Protein AF-A0AAV8WZK7-F1 (afdb_monomer_lite)

Sequence (97 aa):
MSDKEQEKAPEIVTDQERDLAQNALAEFKKNNYVACLQNISKLDSRTNDLKVIHNKAVVEYYKSDFKKTEQFQKNLTAVCNQVIYINLKSTLKFNFI

Radius of gyration: 15.64 Å; chains: 1; bounding box: 48×28×40 Å

Structure (mmCIF, N/CA/C/O backbone):
data_AF-A0AAV8WZK7-F1
#
_entry.id   AF-A0AAV8WZK7-F1
#
loop_
_atom_site.group_PDB
_atom_site.id
_atom_site.type_symbol
_atom_site.label_atom_id
_atom_site.label_alt_id
_atom_site.label_comp_id
_atom_site.label_asym_id
_atom_site.label_entity_id
_atom_site.label_seq_id
_atom_site.pdbx_PDB_ins_code
_atom_site.Cartn_x
_atom_site.Cartn_y
_atom_site.Cartn_z
_atom_site.occupancy
_atom_site.B_iso_or_equiv
_atom_site.auth_seq_id
_atom_site.auth_comp_id
_atom_site.auth_asym_id
_atom_site.auth_atom_id
_atom_site.pdbx_PDB_model_num
ATOM 1 N N . MET A 1 1 ? 35.398 8.684 -25.250 1.00 35.09 1 MET A N 1
ATOM 2 C CA . MET A 1 1 ? 34.741 7.612 -26.022 1.00 35.09 1 MET A CA 1
ATOM 3 C C . MET A 1 1 ? 33.561 7.123 -25.201 1.00 35.09 1 MET A C 1
ATOM 5 O O . MET A 1 1 ? 33.775 6.480 -24.190 1.00 35.09 1 MET A O 1
ATOM 9 N N . SER A 1 2 ? 32.371 7.546 -25.628 1.00 41.12 2 SER A N 1
ATOM 10 C CA . SER A 1 2 ? 31.027 7.001 -25.384 1.00 41.12 2 SER A CA 1
ATOM 11 C C . SER A 1 2 ? 30.659 6.511 -23.979 1.00 41.12 2 SER A C 1
ATOM 13 O O . SER A 1 2 ? 30.674 5.309 -23.712 1.00 41.12 2 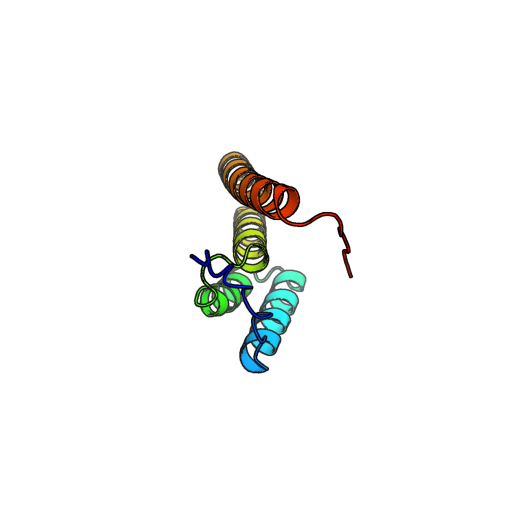SER A O 1
ATOM 15 N N . ASP A 1 3 ? 30.172 7.435 -23.150 1.00 42.84 3 ASP A N 1
ATOM 16 C CA . ASP A 1 3 ? 29.219 7.111 -22.089 1.00 42.84 3 ASP A CA 1
ATOM 17 C C . ASP A 1 3 ? 27.921 6.632 -22.755 1.00 42.84 3 ASP A C 1
ATOM 19 O O . ASP A 1 3 ? 27.179 7.406 -23.358 1.00 42.84 3 ASP A O 1
ATOM 23 N N . LYS A 1 4 ? 27.683 5.317 -22.736 1.00 44.84 4 LYS A N 1
ATOM 24 C CA . LYS A 1 4 ? 26.388 4.751 -23.120 1.00 44.84 4 LYS A CA 1
ATOM 25 C C . LYS A 1 4 ? 25.399 5.086 -22.012 1.00 44.84 4 LYS A C 1
ATOM 27 O O . LYS A 1 4 ? 25.334 4.384 -21.005 1.00 44.84 4 LYS A O 1
ATOM 32 N N . GLU A 1 5 ? 24.635 6.153 -22.207 1.00 45.84 5 GLU A N 1
ATOM 33 C CA . GLU A 1 5 ? 23.402 6.393 -21.467 1.00 45.84 5 GLU A CA 1
ATOM 34 C C . GLU A 1 5 ? 22.474 5.202 -21.716 1.00 45.84 5 GLU A C 1
ATOM 36 O O . GLU A 1 5 ? 21.914 5.016 -22.796 1.00 45.84 5 GLU A O 1
ATOM 41 N N . GLN A 1 6 ? 22.401 4.316 -20.727 1.00 41.53 6 GLN A N 1
ATOM 42 C CA . GLN A 1 6 ? 21.529 3.158 -20.748 1.00 41.53 6 GLN A CA 1
ATOM 43 C C . GLN A 1 6 ? 20.104 3.655 -20.504 1.00 41.53 6 GLN A C 1
ATOM 45 O O . GLN A 1 6 ? 19.631 3.720 -19.371 1.00 41.53 6 GLN A O 1
ATOM 50 N N . GLU A 1 7 ? 19.451 4.071 -21.587 1.00 43.69 7 GLU A N 1
ATOM 51 C CA . GLU A 1 7 ? 18.028 4.378 -21.639 1.00 43.69 7 GLU A CA 1
ATOM 52 C C . GLU A 1 7 ? 17.270 3.138 -21.136 1.00 43.69 7 GLU A C 1
ATOM 54 O O . GLU A 1 7 ? 17.234 2.090 -21.786 1.00 43.69 7 GLU A O 1
ATOM 59 N N . LYS A 1 8 ? 16.771 3.202 -19.893 1.00 44.16 8 LYS A N 1
ATOM 60 C CA . LYS A 1 8 ? 16.045 2.097 -19.261 1.00 44.16 8 LYS A CA 1
ATOM 61 C C . LYS A 1 8 ? 14.744 1.940 -20.049 1.00 44.16 8 LYS A C 1
ATOM 63 O O . LYS A 1 8 ? 13.837 2.755 -19.894 1.00 44.16 8 LYS A O 1
ATOM 68 N N . ALA A 1 9 ? 14.695 0.941 -20.931 1.00 46.72 9 ALA A N 1
ATOM 69 C CA . ALA A 1 9 ? 13.514 0.611 -21.722 1.00 46.72 9 ALA A CA 1
ATOM 70 C C . ALA A 1 9 ? 12.261 0.598 -20.825 1.00 46.72 9 ALA A C 1
ATOM 72 O O . ALA A 1 9 ? 12.368 0.178 -19.665 1.00 46.72 9 ALA A O 1
ATOM 73 N N . PRO A 1 10 ? 11.095 1.057 -21.321 1.00 53.47 10 PRO A N 1
ATOM 74 C CA . PRO A 1 10 ? 9.866 1.041 -20.543 1.00 53.47 10 PRO A CA 1
ATOM 75 C C . PRO A 1 10 ? 9.647 -0.373 -20.009 1.00 53.47 10 PRO A C 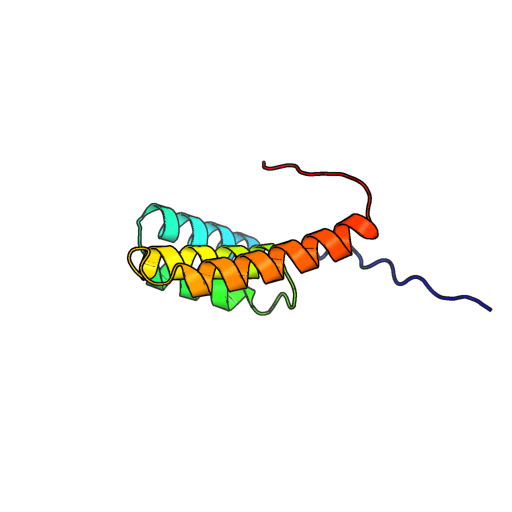1
ATOM 77 O O . PRO A 1 10 ? 9.597 -1.339 -20.768 1.00 53.47 10 PRO A O 1
ATOM 80 N N . GLU A 1 11 ? 9.607 -0.484 -18.686 1.00 64.38 11 GLU A N 1
ATOM 81 C CA . GLU A 1 11 ? 9.492 -1.752 -17.980 1.00 64.38 11 GLU A CA 1
ATOM 82 C C . GLU A 1 11 ? 8.149 -2.380 -18.377 1.00 64.38 11 GLU A C 1
ATOM 84 O O . GLU A 1 11 ? 7.084 -1.881 -18.009 1.00 64.38 11 GLU A O 1
ATOM 89 N N . ILE A 1 12 ? 8.196 -3.409 -19.227 1.00 74.56 12 ILE A N 1
ATOM 90 C CA . ILE A 1 12 ? 7.002 -4.029 -19.803 1.00 74.56 12 ILE A CA 1
ATOM 91 C C . ILE A 1 12 ? 6.203 -4.646 -18.655 1.00 74.56 12 ILE A C 1
ATOM 93 O O . ILE A 1 12 ? 6.649 -5.604 -18.031 1.00 74.56 12 ILE A O 1
ATOM 97 N N . VAL A 1 13 ? 5.028 -4.081 -18.370 1.00 77.44 13 VAL A N 1
ATOM 98 C CA . VAL A 1 13 ? 4.107 -4.622 -17.366 1.00 77.44 13 VAL A CA 1
ATOM 99 C C . VAL A 1 13 ? 3.435 -5.859 -17.949 1.00 77.44 13 VAL A C 1
ATOM 101 O O . VAL A 1 13 ? 2.685 -5.763 -18.925 1.00 77.44 13 VAL A O 1
ATOM 104 N N . THR A 1 14 ? 3.694 -7.013 -17.346 1.00 85.69 14 THR A N 1
ATOM 105 C CA . THR A 1 14 ? 3.087 -8.283 -17.758 1.00 85.69 14 THR A CA 1
ATOM 106 C C . THR A 1 14 ? 1.605 -8.338 -17.381 1.00 85.69 14 THR A C 1
ATOM 108 O O . THR A 1 14 ? 1.146 -7.639 -16.473 1.00 85.69 14 THR A O 1
ATOM 111 N N . ASP A 1 15 ? 0.837 -9.197 -18.052 1.00 86.94 15 ASP A N 1
ATOM 112 C CA . ASP A 1 15 ? -0.577 -9.403 -17.712 1.00 86.94 15 ASP A CA 1
ATOM 113 C C . ASP A 1 15 ? -0.740 -9.913 -16.271 1.00 86.94 15 ASP A C 1
ATOM 115 O O . ASP A 1 15 ? -1.602 -9.435 -15.539 1.00 86.94 15 ASP A O 1
ATOM 119 N N . GLN A 1 16 ? 0.172 -10.774 -15.811 1.00 88.00 16 GLN A N 1
ATOM 120 C CA . GLN A 1 16 ? 0.192 -11.261 -14.431 1.00 88.00 16 GLN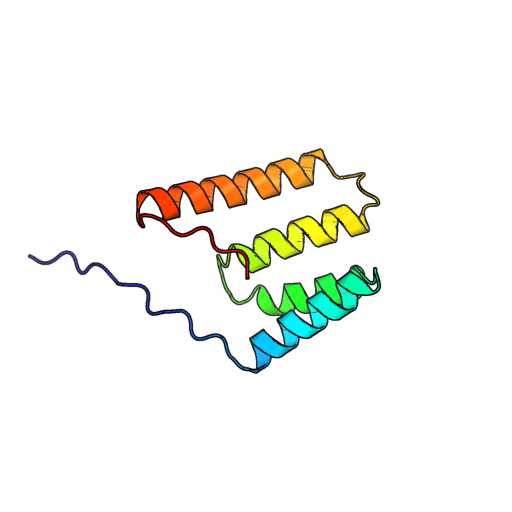 A CA 1
ATOM 121 C C . GLN A 1 16 ? 0.389 -10.128 -13.411 1.00 88.00 16 GLN A C 1
ATOM 123 O O . GLN A 1 16 ? -0.295 -10.083 -12.388 1.00 88.00 16 GLN A O 1
ATOM 128 N N . GLU A 1 17 ? 1.317 -9.204 -13.664 1.00 85.75 17 GLU A N 1
ATOM 129 C CA . GLU A 1 17 ? 1.532 -8.042 -12.792 1.00 85.75 17 GLU A CA 1
ATOM 130 C C . GLU A 1 17 ? 0.315 -7.113 -12.787 1.00 85.75 17 GLU A C 1
ATOM 132 O O . GLU A 1 17 ? -0.056 -6.575 -11.740 1.00 85.75 17 GLU A O 1
ATOM 137 N N . ARG A 1 18 ? -0.341 -6.954 -13.942 1.00 86.69 18 ARG A N 1
ATOM 138 C CA . ARG A 1 18 ? -1.575 -6.173 -14.059 1.00 86.69 18 ARG A CA 1
ATOM 139 C C . ARG A 1 18 ? -2.696 -6.784 -13.223 1.00 86.69 18 ARG A C 1
ATOM 141 O O . ARG A 1 18 ? -3.339 -6.057 -12.466 1.00 86.69 18 ARG A O 1
ATOM 148 N N . ASP A 1 19 ? -2.881 -8.096 -13.300 1.00 90.56 19 ASP A N 1
ATOM 149 C CA . ASP A 1 19 ? -3.892 -8.815 -12.525 1.00 90.56 19 ASP A CA 1
ATOM 150 C C . ASP A 1 19 ? -3.614 -8.718 -11.021 1.00 90.56 19 ASP A C 1
ATOM 152 O O . ASP A 1 19 ? -4.518 -8.456 -10.227 1.00 90.56 19 ASP A O 1
ATOM 156 N N . LEU A 1 20 ? -2.352 -8.856 -10.604 1.00 89.75 20 LEU A N 1
ATOM 157 C CA . LEU A 1 20 ? -1.946 -8.665 -9.208 1.00 89.75 20 LEU A CA 1
ATOM 158 C C . LEU A 1 20 ? -2.254 -7.248 -8.710 1.00 89.75 20 LEU A C 1
ATOM 160 O O . LEU A 1 20 ? -2.787 -7.092 -7.608 1.00 89.75 20 LEU A O 1
ATOM 164 N N . ALA A 1 21 ? -1.972 -6.222 -9.516 1.00 87.81 21 ALA A N 1
ATOM 165 C CA . ALA A 1 21 ? -2.274 -4.835 -9.174 1.00 87.81 21 ALA A CA 1
ATOM 166 C C . ALA A 1 21 ? -3.789 -4.581 -9.069 1.00 87.81 21 ALA A C 1
ATOM 168 O O . ALA A 1 21 ? -4.244 -3.928 -8.126 1.00 87.81 21 ALA A O 1
ATOM 169 N N . GLN A 1 22 ? -4.584 -5.134 -9.990 1.00 91.88 22 GLN A N 1
ATOM 170 C CA . GLN A 1 22 ? -6.046 -5.037 -9.950 1.00 91.88 22 GLN A CA 1
ATOM 171 C C . GLN A 1 22 ? -6.632 -5.750 -8.725 1.00 91.88 22 GLN A C 1
ATOM 173 O O . GLN A 1 22 ? -7.482 -5.188 -8.032 1.00 91.88 22 GLN A O 1
ATOM 178 N N . ASN A 1 23 ? -6.130 -6.944 -8.404 1.00 92.50 23 ASN A N 1
ATOM 179 C CA . ASN A 1 23 ? -6.533 -7.694 -7.218 1.00 92.50 23 ASN A CA 1
ATOM 180 C C . ASN A 1 23 ? -6.156 -6.959 -5.926 1.00 92.50 23 ASN A C 1
ATOM 182 O O . ASN A 1 23 ? -6.978 -6.853 -5.017 1.00 92.50 23 ASN A O 1
ATOM 186 N N . ALA A 1 24 ? -4.951 -6.387 -5.843 1.00 91.25 24 ALA A N 1
ATOM 187 C CA . ALA A 1 24 ? -4.549 -5.561 -4.705 1.00 91.25 24 ALA A CA 1
ATOM 188 C C . ALA A 1 24 ? -5.505 -4.373 -4.505 1.00 91.25 24 ALA A C 1
ATOM 190 O O . ALA A 1 24 ? -5.952 -4.126 -3.384 1.00 91.25 24 ALA A O 1
ATOM 191 N N . LEU A 1 25 ? -5.871 -3.676 -5.585 1.00 90.31 25 LEU A N 1
ATOM 192 C CA . LEU A 1 25 ? -6.814 -2.560 -5.532 1.00 90.31 25 LEU A CA 1
ATOM 193 C C . LEU A 1 25 ? -8.215 -3.001 -5.085 1.00 90.31 25 LEU A C 1
ATOM 195 O O . LEU A 1 25 ? -8.846 -2.317 -4.278 1.00 90.31 25 LEU A O 1
ATOM 199 N N . ALA A 1 26 ? -8.709 -4.128 -5.599 1.00 93.88 26 ALA A N 1
ATOM 200 C CA . ALA A 1 26 ? -10.008 -4.669 -5.215 1.00 93.88 26 ALA A CA 1
ATOM 201 C C . ALA A 1 26 ? -10.058 -4.994 -3.715 1.00 93.88 26 ALA A C 1
ATOM 203 O O . ALA A 1 26 ? -11.017 -4.623 -3.040 1.00 93.88 26 ALA A O 1
ATOM 204 N N . GLU A 1 27 ? -9.010 -5.618 -3.176 1.00 94.75 27 GLU A N 1
ATOM 205 C CA . GLU A 1 27 ? -8.919 -5.931 -1.747 1.00 94.75 27 GLU A CA 1
ATOM 206 C C . GLU A 1 27 ? -8.757 -4.673 -0.883 1.00 94.75 27 GLU A C 1
ATOM 208 O O . GLU A 1 27 ? -9.387 -4.575 0.170 1.00 94.75 27 GLU A O 1
ATOM 213 N N . PHE A 1 28 ? -8.017 -3.662 -1.352 1.00 91.50 28 PHE A N 1
ATOM 214 C CA . PHE A 1 28 ? -7.936 -2.365 -0.672 1.00 91.50 28 PHE A CA 1
ATOM 215 C C . PHE A 1 28 ? -9.312 -1.701 -0.537 1.00 91.50 28 PHE A C 1
ATOM 217 O O . PHE A 1 28 ? -9.685 -1.274 0.552 1.00 91.50 28 PHE A O 1
ATOM 224 N N . LYS A 1 29 ? -10.108 -1.677 -1.616 1.00 91.69 29 LYS A N 1
ATOM 225 C CA . LYS A 1 29 ? -11.469 -1.105 -1.616 1.00 91.69 29 LYS A CA 1
ATOM 226 C C . LYS A 1 29 ? -12.437 -1.836 -0.681 1.00 91.69 29 LYS A C 1
ATOM 228 O O . LYS A 1 29 ? -13.411 -1.242 -0.232 1.00 91.69 29 LYS A O 1
ATOM 233 N N . LYS A 1 30 ? -12.174 -3.111 -0.384 1.00 96.56 30 LYS A N 1
ATOM 234 C CA . LYS A 1 30 ? -12.926 -3.916 0.592 1.00 96.56 30 LYS A CA 1
ATOM 235 C C . LYS A 1 30 ? -12.408 -3.758 2.028 1.00 96.56 30 LYS A C 1
ATOM 237 O O . LYS A 1 30 ? -12.891 -4.454 2.915 1.00 96.56 30 LYS A O 1
ATOM 242 N N . ASN A 1 31 ? -11.414 -2.896 2.266 1.00 93.44 31 ASN A N 1
ATOM 243 C CA . ASN A 1 31 ? -10.663 -2.785 3.522 1.00 93.44 31 ASN A CA 1
ATOM 244 C C . ASN A 1 31 ? -9.927 -4.080 3.929 1.00 93.44 31 ASN A C 1
ATOM 246 O O . ASN A 1 31 ? -9.525 -4.245 5.081 1.00 93.44 31 ASN A O 1
ATOM 250 N N . ASN A 1 32 ? -9.713 -5.010 2.993 1.00 96.44 32 ASN A N 1
ATOM 251 C CA . ASN A 1 32 ? -8.964 -6.239 3.232 1.00 96.44 32 ASN A CA 1
ATOM 252 C C . ASN A 1 32 ? -7.462 -5.999 3.026 1.00 96.44 32 ASN A C 1
ATOM 254 O O . ASN A 1 32 ? -6.842 -6.427 2.048 1.00 96.44 32 ASN A O 1
ATOM 258 N N . TYR A 1 33 ? -6.856 -5.285 3.971 1.00 94.25 33 TYR A N 1
ATOM 259 C CA . TYR A 1 33 ? -5.463 -4.852 3.857 1.00 94.25 33 TYR A CA 1
ATOM 260 C C . TYR A 1 33 ? -4.451 -6.005 3.915 1.00 94.25 33 TYR A C 1
ATOM 262 O O . TYR A 1 33 ? -3.351 -5.885 3.381 1.00 94.25 33 TYR A O 1
ATOM 270 N N . VAL A 1 34 ? -4.807 -7.135 4.534 1.00 96.38 34 VAL A N 1
ATOM 271 C CA . VAL A 1 34 ? -3.939 -8.323 4.589 1.00 96.38 34 VAL A CA 1
ATOM 272 C C . VAL A 1 34 ? -3.796 -8.945 3.200 1.00 96.38 34 VAL A C 1
ATOM 274 O O . VAL A 1 34 ? -2.673 -9.127 2.732 1.00 96.38 34 VAL A O 1
ATOM 277 N N . ALA A 1 35 ? -4.912 -9.217 2.517 1.00 95.00 35 ALA A N 1
ATOM 278 C CA . ALA A 1 35 ? -4.882 -9.763 1.159 1.00 95.00 35 ALA A CA 1
ATOM 279 C C . ALA A 1 35 ? -4.308 -8.753 0.152 1.00 95.00 35 ALA A C 1
ATOM 281 O O . ALA A 1 35 ? -3.571 -9.128 -0.761 1.00 95.00 35 ALA A O 1
ATOM 282 N N . CYS A 1 36 ? -4.577 -7.460 0.355 1.00 93.94 36 CYS A N 1
ATOM 283 C CA . CYS A 1 36 ? -3.966 -6.392 -0.429 1.00 93.94 36 CYS A CA 1
ATOM 284 C C . CYS A 1 36 ? -2.427 -6.439 -0.351 1.00 93.94 36 CYS A C 1
ATOM 286 O O . CYS A 1 36 ? -1.767 -6.490 -1.389 1.00 93.94 36 CYS A O 1
ATOM 288 N N . LEU A 1 37 ? -1.850 -6.528 0.857 1.00 94.25 37 LEU A N 1
ATOM 289 C CA . LEU A 1 37 ? -0.396 -6.646 1.035 1.00 94.25 37 LEU A CA 1
ATOM 290 C C . LEU A 1 37 ? 0.176 -7.909 0.398 1.00 94.25 37 LEU A C 1
ATOM 292 O O . LEU A 1 37 ? 1.235 -7.842 -0.212 1.00 94.25 37 LEU A O 1
ATOM 296 N N . GLN A 1 38 ? -0.519 -9.045 0.488 1.00 95.19 38 GLN A N 1
ATOM 297 C CA . GLN A 1 38 ? -0.068 -10.281 -0.158 1.00 95.19 38 GLN A CA 1
ATOM 298 C C . GLN A 1 38 ? 0.034 -10.136 -1.681 1.00 95.19 38 GLN A C 1
ATOM 300 O O . GLN A 1 38 ? 0.975 -10.655 -2.280 1.00 95.19 38 GLN A O 1
ATOM 305 N N . ASN A 1 39 ? -0.908 -9.428 -2.312 1.00 91.94 39 ASN A N 1
ATOM 306 C CA . ASN A 1 39 ? -0.850 -9.150 -3.747 1.00 91.94 39 ASN A CA 1
ATOM 307 C C . ASN A 1 39 ? 0.266 -8.151 -4.091 1.00 91.94 39 ASN A C 1
ATOM 309 O O . ASN A 1 39 ? 0.992 -8.373 -5.055 1.00 91.94 39 ASN A O 1
ATOM 313 N N . ILE A 1 40 ? 0.466 -7.111 -3.274 1.00 90.31 40 ILE A N 1
ATOM 314 C CA . ILE A 1 40 ? 1.556 -6.136 -3.455 1.00 90.31 40 ILE A CA 1
ATOM 315 C C . ILE A 1 40 ? 2.930 -6.792 -3.284 1.00 90.31 40 ILE A C 1
ATOM 317 O O . ILE A 1 40 ? 3.822 -6.539 -4.081 1.00 90.31 40 ILE A O 1
ATOM 321 N N . SER A 1 41 ? 3.110 -7.688 -2.313 1.00 90.12 41 SER A N 1
ATOM 322 C CA . SER A 1 41 ? 4.382 -8.394 -2.113 1.00 90.12 41 SER A CA 1
ATOM 323 C C . SER A 1 41 ? 4.760 -9.310 -3.275 1.00 90.12 41 SER A C 1
ATOM 325 O O . SER A 1 41 ? 5.938 -9.571 -3.485 1.00 90.12 41 SER A O 1
ATOM 327 N N . LYS A 1 42 ? 3.791 -9.769 -4.074 1.00 89.81 42 LYS A N 1
ATOM 328 C CA . LYS A 1 42 ? 4.076 -10.497 -5.322 1.00 89.81 42 LYS A CA 1
ATOM 329 C C . LYS A 1 42 ? 4.566 -9.574 -6.444 1.00 89.81 42 LYS A C 1
ATOM 331 O O . LYS A 1 42 ? 5.120 -10.071 -7.415 1.00 89.81 42 LYS A O 1
ATOM 336 N N . LEU A 1 43 ? 4.381 -8.259 -6.301 1.00 85.12 43 LEU A N 1
ATOM 337 C CA . LEU A 1 43 ? 4.935 -7.223 -7.176 1.00 85.12 43 LEU A CA 1
ATOM 338 C C . LEU A 1 43 ? 6.301 -6.705 -6.685 1.00 85.12 43 LEU A C 1
ATOM 340 O O . LEU A 1 43 ? 6.939 -5.952 -7.417 1.00 85.12 43 LEU A O 1
ATOM 344 N N . ASP A 1 44 ? 6.787 -7.117 -5.498 1.00 74.31 44 ASP A N 1
ATOM 345 C CA . ASP A 1 44 ? 8.108 -6.714 -4.964 1.00 74.31 44 ASP A CA 1
ATOM 346 C C . ASP A 1 44 ? 9.276 -7.200 -5.863 1.00 74.31 44 ASP A C 1
ATOM 348 O O . ASP A 1 44 ? 10.399 -6.712 -5.733 1.00 74.31 44 ASP A O 1
ATOM 352 N N . SER A 1 45 ? 9.031 -8.112 -6.818 1.00 71.81 45 SER A N 1
ATOM 353 C CA . SER A 1 45 ? 9.996 -8.481 -7.869 1.00 71.81 45 SER A CA 1
ATOM 354 C C . SER A 1 45 ? 10.376 -7.301 -8.773 1.00 71.81 45 SER A C 1
ATOM 356 O O . SER A 1 45 ? 11.481 -7.279 -9.322 1.00 71.81 45 SER A O 1
ATOM 358 N N . ARG A 1 46 ? 9.505 -6.289 -8.891 1.00 69.25 46 ARG A N 1
ATOM 359 C CA . ARG A 1 46 ? 9.769 -5.020 -9.583 1.00 69.25 46 ARG A CA 1
ATOM 360 C C . ARG A 1 46 ? 10.628 -4.123 -8.691 1.00 69.25 46 ARG A C 1
ATOM 362 O O . ARG A 1 46 ? 10.156 -3.191 -8.038 1.00 69.25 46 ARG A O 1
ATOM 369 N N . THR A 1 47 ? 11.914 -4.456 -8.616 1.00 65.19 47 THR A N 1
ATOM 370 C CA . THR A 1 47 ? 12.880 -3.766 -7.751 1.00 65.19 47 THR A CA 1
ATOM 371 C C . THR A 1 47 ? 12.908 -2.268 -8.076 1.00 65.19 47 THR A C 1
ATOM 373 O O . THR A 1 47 ? 13.153 -1.883 -9.217 1.00 65.19 47 THR A O 1
ATOM 376 N N . ASN A 1 48 ? 12.707 -1.421 -7.060 1.00 68.06 48 ASN A N 1
ATOM 377 C CA . ASN A 1 48 ? 12.636 0.045 -7.160 1.00 68.06 48 ASN A CA 1
ATOM 378 C C . ASN A 1 48 ? 11.409 0.613 -7.903 1.00 68.06 48 ASN A C 1
ATOM 380 O O . ASN A 1 48 ? 11.432 1.783 -8.294 1.00 68.06 48 ASN A O 1
ATOM 384 N N . ASP A 1 49 ? 10.324 -0.152 -8.068 1.00 79.44 49 ASP A N 1
ATOM 385 C CA . ASP A 1 49 ? 9.060 0.424 -8.532 1.00 79.44 49 ASP A CA 1
ATOM 386 C C . ASP A 1 49 ? 8.430 1.276 -7.420 1.00 79.44 49 ASP A C 1
ATOM 388 O O . ASP A 1 49 ? 7.854 0.786 -6.442 1.00 79.44 49 ASP A O 1
ATOM 392 N N . LEU A 1 50 ? 8.544 2.593 -7.583 1.00 80.25 50 LEU A N 1
ATOM 393 C CA . LEU A 1 50 ? 8.051 3.578 -6.626 1.00 80.25 50 LEU A CA 1
ATOM 394 C C . LEU A 1 50 ? 6.547 3.458 -6.372 1.00 80.25 50 LEU A C 1
ATOM 396 O O . LEU A 1 50 ? 6.099 3.775 -5.269 1.00 80.25 50 LEU A O 1
ATOM 400 N N . LYS A 1 51 ? 5.764 2.972 -7.346 1.00 81.38 51 LYS A N 1
ATOM 401 C CA . LYS A 1 51 ? 4.324 2.754 -7.162 1.00 81.38 51 LYS A CA 1
ATOM 402 C C . LYS A 1 51 ? 4.071 1.574 -6.231 1.00 81.38 51 LYS A C 1
ATOM 404 O O . LYS A 1 51 ? 3.213 1.673 -5.358 1.00 81.38 51 LYS A O 1
ATOM 409 N N . VAL A 1 52 ? 4.834 0.487 -6.367 1.00 84.62 52 VAL A N 1
ATOM 410 C CA . VAL A 1 52 ? 4.735 -0.689 -5.481 1.00 84.62 52 VAL A CA 1
ATOM 411 C C . VAL A 1 52 ? 5.123 -0.307 -4.052 1.00 84.62 52 VAL A C 1
ATOM 413 O O . VAL A 1 52 ? 4.373 -0.587 -3.115 1.00 84.62 52 VAL A O 1
ATOM 416 N N . ILE A 1 53 ? 6.232 0.423 -3.890 1.00 85.81 53 ILE A N 1
ATOM 417 C CA . ILE A 1 53 ? 6.709 0.901 -2.582 1.00 85.81 53 ILE A CA 1
ATOM 418 C C . ILE A 1 53 ? 5.679 1.836 -1.930 1.00 85.81 53 ILE A C 1
ATOM 420 O O . ILE A 1 53 ? 5.347 1.671 -0.753 1.00 85.81 53 ILE A O 1
ATOM 424 N N . HIS A 1 54 ? 5.133 2.791 -2.690 1.00 85.88 54 HIS A N 1
ATOM 425 C CA . HIS A 1 54 ? 4.092 3.698 -2.207 1.00 85.88 54 HIS A CA 1
ATOM 426 C C . HIS A 1 54 ? 2.838 2.940 -1.762 1.00 85.88 54 HIS A C 1
ATOM 428 O O . HIS A 1 54 ? 2.370 3.126 -0.638 1.00 85.88 54 HIS A O 1
ATOM 434 N N . ASN A 1 55 ? 2.320 2.052 -2.615 1.00 87.69 55 ASN A N 1
ATOM 435 C CA . ASN A 1 55 ? 1.120 1.278 -2.318 1.00 87.69 55 ASN A CA 1
ATOM 436 C C . ASN A 1 55 ? 1.307 0.443 -1.048 1.00 87.69 55 ASN A C 1
ATOM 438 O O . ASN A 1 55 ? 0.431 0.437 -0.187 1.00 87.69 55 ASN A O 1
ATOM 442 N N . LYS A 1 56 ? 2.471 -0.192 -0.873 1.00 89.69 56 LYS A N 1
ATOM 443 C CA . LYS A 1 56 ? 2.797 -0.946 0.344 1.00 89.69 56 LYS A CA 1
ATOM 444 C C . LYS A 1 56 ? 2.732 -0.066 1.593 1.00 89.69 56 LYS A C 1
ATOM 446 O O . LYS A 1 56 ? 2.060 -0.428 2.557 1.00 89.69 56 LYS A O 1
ATOM 451 N N . ALA A 1 57 ? 3.350 1.116 1.552 1.00 88.00 57 ALA A N 1
ATOM 452 C CA . ALA A 1 57 ? 3.337 2.058 2.669 1.00 88.00 57 ALA A CA 1
ATOM 453 C C . ALA A 1 57 ? 1.914 2.529 3.023 1.00 88.00 57 ALA A C 1
ATOM 455 O O . ALA A 1 57 ? 1.564 2.588 4.203 1.00 88.00 57 ALA A O 1
ATOM 456 N N . VAL A 1 58 ? 1.080 2.824 2.019 1.00 88.25 58 VAL A N 1
ATOM 457 C CA . VAL A 1 58 ? -0.325 3.214 2.226 1.00 88.25 58 VAL A CA 1
ATOM 458 C C . VAL A 1 58 ? -1.105 2.080 2.884 1.00 88.25 58 VAL A C 1
ATOM 460 O O . VAL A 1 58 ? -1.753 2.291 3.907 1.00 88.25 58 VAL A O 1
ATOM 463 N N . VAL A 1 59 ? -1.018 0.862 2.354 1.00 91.06 59 VAL A N 1
ATOM 464 C CA . VAL A 1 59 ? -1.786 -0.273 2.880 1.00 91.06 59 VAL A CA 1
ATOM 465 C C . VAL A 1 59 ? -1.362 -0.624 4.306 1.00 91.06 59 VAL A C 1
ATOM 467 O O . VAL A 1 59 ? -2.218 -0.895 5.146 1.00 91.06 59 VAL A O 1
ATOM 470 N N . GLU A 1 60 ? -0.067 -0.568 4.625 1.00 91.56 60 GLU A N 1
ATOM 471 C CA . GLU A 1 60 ? 0.426 -0.760 5.995 1.00 91.56 60 GLU A CA 1
ATOM 472 C C . GLU A 1 60 ? -0.106 0.298 6.966 1.00 91.56 60 GLU A C 1
ATOM 474 O O . GLU A 1 60 ? -0.436 -0.028 8.111 1.00 91.56 60 GLU A O 1
ATOM 479 N N . TYR A 1 61 ? -0.218 1.548 6.515 1.00 91.50 61 TYR A N 1
ATOM 480 C CA . TYR A 1 61 ? -0.750 2.637 7.323 1.00 91.50 61 TYR A CA 1
ATOM 481 C C . TYR A 1 61 ? -2.236 2.434 7.637 1.00 91.50 61 TYR A C 1
ATOM 483 O O . TYR A 1 61 ? -2.618 2.467 8.810 1.00 91.50 61 TYR A O 1
ATOM 491 N N . TYR A 1 62 ? -3.045 2.106 6.625 1.00 89.88 62 TYR A N 1
ATOM 492 C CA . TYR A 1 62 ? -4.467 1.785 6.795 1.00 89.88 62 TYR A CA 1
ATOM 493 C C . TYR A 1 62 ? -4.680 0.535 7.660 1.00 89.88 62 TYR A C 1
ATOM 495 O O . TYR A 1 62 ? -5.485 0.556 8.586 1.00 89.88 62 TYR A O 1
ATOM 503 N N . LYS A 1 63 ? -3.892 -0.528 7.445 1.00 93.19 63 LYS A N 1
ATOM 504 C CA . LYS A 1 63 ? -3.914 -1.745 8.277 1.00 93.19 63 LYS A CA 1
ATOM 505 C C . LYS A 1 63 ? -3.586 -1.472 9.746 1.00 93.19 63 LYS A C 1
ATOM 507 O O . LYS A 1 63 ? -3.951 -2.261 10.611 1.00 93.19 63 LYS A O 1
ATOM 512 N N . SER A 1 64 ? -2.838 -0.407 10.027 1.00 92.31 64 SER A N 1
ATOM 513 C CA . SER A 1 64 ? -2.466 -0.018 11.388 1.00 92.31 64 SER A CA 1
ATOM 514 C C . SER A 1 64 ? -3.494 0.877 12.084 1.00 92.31 64 SER A C 1
ATOM 516 O O . SER A 1 64 ? -3.172 1.420 13.137 1.00 92.31 64 SER A O 1
ATOM 518 N N . ASP A 1 65 ? -4.684 1.075 11.508 1.00 91.50 65 ASP A N 1
ATOM 519 C CA . ASP A 1 65 ? -5.671 2.071 11.953 1.00 91.50 65 ASP A CA 1
ATOM 520 C C . ASP A 1 65 ? -5.055 3.467 12.098 1.00 91.50 65 ASP A C 1
ATOM 522 O O . ASP A 1 65 ? -5.300 4.175 13.075 1.00 91.50 65 ASP A O 1
ATOM 526 N N . PHE A 1 66 ? -4.176 3.839 11.164 1.00 87.81 66 PHE A N 1
ATOM 527 C CA . PHE A 1 66 ? -3.481 5.127 11.177 1.00 87.81 66 PHE A CA 1
ATOM 528 C C . PHE A 1 66 ? -2.566 5.357 12.396 1.00 87.81 66 PHE A C 1
ATOM 530 O O . PHE A 1 66 ? -2.218 6.491 12.710 1.00 87.81 66 PHE A O 1
ATOM 537 N N . LYS A 1 67 ? -2.130 4.294 13.086 1.00 90.06 67 LYS A N 1
ATOM 538 C CA . LYS A 1 67 ? -1.255 4.403 14.270 1.00 90.06 67 LYS A CA 1
ATOM 539 C C . LYS A 1 67 ? 0.227 4.523 13.918 1.00 90.06 67 LYS A C 1
ATOM 541 O O . LYS A 1 67 ? 1.018 4.993 14.728 1.00 90.06 67 LYS A O 1
ATOM 546 N N . LYS A 1 68 ? 0.635 4.092 12.719 1.00 87.62 68 LYS A N 1
ATOM 547 C CA . LYS A 1 68 ? 2.041 4.110 12.270 1.00 87.62 68 LYS A CA 1
ATOM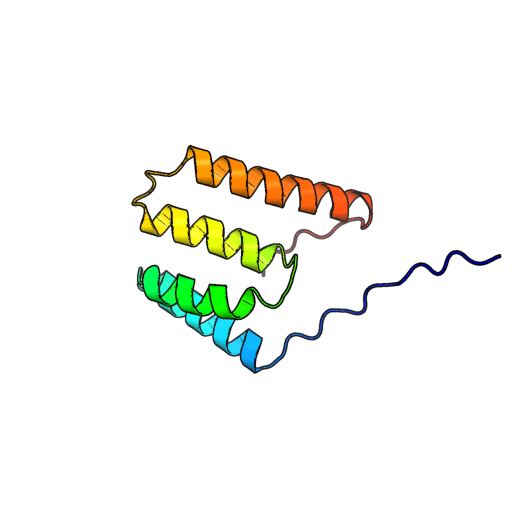 548 C C . LYS A 1 68 ? 2.401 5.356 11.452 1.00 87.62 68 LYS A C 1
ATOM 550 O O . LYS A 1 68 ? 3.118 5.256 10.458 1.00 87.62 68 LYS A O 1
ATOM 555 N N . THR A 1 69 ? 1.916 6.526 11.858 1.00 82.88 69 THR A N 1
ATOM 556 C CA . THR A 1 69 ? 2.051 7.783 11.098 1.00 82.88 69 THR A CA 1
ATOM 557 C C . THR A 1 69 ? 3.501 8.183 10.850 1.00 82.88 69 THR A C 1
ATOM 559 O O . THR A 1 69 ? 3.850 8.510 9.721 1.00 82.88 69 THR A O 1
ATOM 562 N N . GLU A 1 70 ? 4.375 8.097 11.856 1.00 89.25 70 GLU A N 1
ATOM 563 C CA . GLU A 1 70 ? 5.796 8.438 11.688 1.00 89.25 70 GLU A CA 1
ATOM 564 C C . GLU A 1 70 ? 6.497 7.522 10.678 1.00 89.25 70 GLU A C 1
A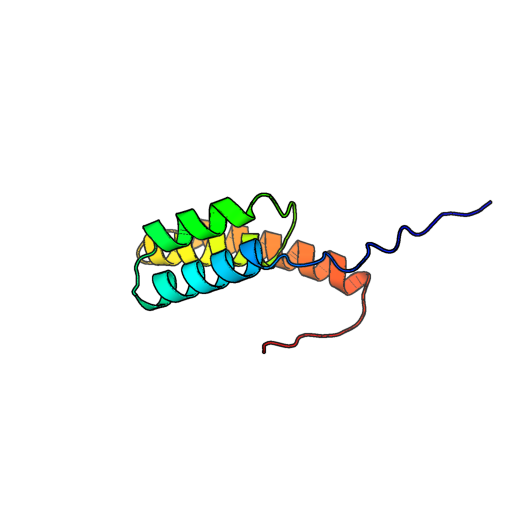TOM 566 O O . GLU A 1 70 ? 7.251 7.981 9.820 1.00 89.25 70 GLU A O 1
ATOM 571 N N . GLN A 1 71 ? 6.232 6.213 10.750 1.00 87.12 71 GLN A N 1
ATOM 572 C CA . GLN A 1 71 ? 6.790 5.248 9.803 1.00 87.12 71 GLN A CA 1
ATOM 573 C C . GLN A 1 71 ? 6.265 5.504 8.388 1.00 87.12 71 GLN A C 1
ATOM 575 O O . GLN A 1 71 ? 7.027 5.459 7.425 1.00 87.12 71 GLN A O 1
ATOM 580 N N . PHE A 1 72 ? 4.974 5.810 8.265 1.00 84.12 72 PHE A N 1
ATOM 581 C CA . PHE A 1 72 ? 4.360 6.158 6.994 1.00 84.12 72 PHE A CA 1
ATOM 582 C C . PHE A 1 72 ? 4.981 7.426 6.388 1.00 84.12 72 PHE A C 1
ATOM 584 O O . PHE A 1 72 ? 5.350 7.422 5.216 1.00 84.12 72 PHE A O 1
ATOM 591 N N . GLN A 1 73 ? 5.196 8.474 7.189 1.00 84.62 73 GLN A N 1
ATOM 592 C CA . GLN A 1 73 ? 5.872 9.703 6.759 1.00 84.62 73 GLN A CA 1
ATOM 593 C C . GLN A 1 73 ? 7.315 9.451 6.314 1.00 84.62 73 GLN A C 1
ATOM 595 O O . GLN A 1 73 ? 7.730 9.973 5.279 1.00 84.62 73 GLN A O 1
ATOM 600 N N . LYS A 1 74 ? 8.075 8.625 7.045 1.00 85.06 74 LYS A N 1
ATOM 601 C CA . LYS A 1 74 ? 9.435 8.224 6.645 1.00 85.06 74 LYS A CA 1
ATOM 602 C C . LYS A 1 74 ? 9.428 7.500 5.299 1.00 85.06 74 LYS A C 1
ATOM 604 O O . LYS A 1 74 ? 10.202 7.860 4.414 1.00 85.06 74 LYS A O 1
ATOM 609 N N . ASN A 1 75 ? 8.521 6.539 5.123 1.00 84.56 75 ASN A N 1
ATOM 610 C CA . ASN A 1 75 ? 8.382 5.787 3.876 1.00 84.56 75 ASN A CA 1
ATOM 611 C C . ASN A 1 75 ? 8.003 6.707 2.704 1.00 84.56 75 ASN A C 1
ATOM 613 O O . ASN A 1 75 ? 8.629 6.647 1.649 1.00 84.56 75 ASN A O 1
ATOM 617 N N . LEU A 1 76 ? 7.027 7.601 2.896 1.00 81.50 76 LEU A N 1
ATOM 618 C CA . LEU A 1 76 ? 6.636 8.579 1.879 1.00 81.50 76 LEU A CA 1
ATOM 619 C C . LEU A 1 76 ? 7.765 9.550 1.542 1.00 81.50 76 LEU A C 1
ATOM 621 O O . LEU A 1 76 ? 7.976 9.843 0.373 1.00 81.50 76 LEU A O 1
ATOM 625 N N . THR A 1 77 ? 8.514 10.020 2.537 1.00 81.69 77 THR A N 1
ATOM 626 C CA . THR A 1 77 ? 9.653 10.920 2.316 1.00 81.69 77 THR A CA 1
ATOM 627 C C . THR A 1 77 ? 10.731 10.233 1.481 1.00 81.69 77 THR A C 1
ATOM 629 O O . THR A 1 77 ? 11.262 10.837 0.554 1.00 81.69 77 THR A O 1
ATOM 632 N N . ALA A 1 78 ? 11.016 8.954 1.742 1.00 79.50 78 ALA A N 1
ATOM 633 C CA . ALA A 1 78 ? 11.949 8.174 0.932 1.00 79.50 78 ALA A CA 1
ATOM 634 C C . ALA A 1 78 ? 11.470 8.031 -0.524 1.00 79.50 78 ALA A C 1
ATOM 636 O O . ALA A 1 78 ? 12.252 8.267 -1.446 1.00 79.50 78 ALA A O 1
ATOM 637 N N . VAL A 1 79 ? 10.180 7.730 -0.731 1.00 78.56 79 VAL A N 1
ATOM 638 C CA . VAL A 1 79 ? 9.574 7.668 -2.072 1.00 78.56 79 VAL A CA 1
ATOM 639 C C . VAL A 1 79 ? 9.654 9.029 -2.765 1.00 78.56 79 VAL A C 1
ATOM 641 O O . VAL A 1 79 ? 10.143 9.107 -3.887 1.00 78.56 79 VAL A O 1
ATOM 644 N N . CYS A 1 80 ? 9.247 10.116 -2.105 1.00 74.25 80 CYS A N 1
ATOM 645 C CA . CYS A 1 80 ? 9.304 11.471 -2.655 1.00 74.25 80 CYS A CA 1
ATOM 646 C C . CYS A 1 80 ? 10.733 11.893 -3.002 1.00 74.25 80 CYS A C 1
ATOM 648 O O . CYS A 1 80 ? 10.947 12.458 -4.066 1.00 74.25 80 CYS A O 1
ATOM 650 N N . ASN A 1 81 ? 11.722 11.577 -2.167 1.00 69.94 81 ASN A N 1
ATOM 651 C CA . ASN A 1 81 ? 13.123 11.882 -2.457 1.00 69.94 81 ASN A CA 1
ATOM 652 C C . ASN A 1 81 ? 13.635 11.109 -3.681 1.00 69.94 81 ASN A C 1
ATOM 654 O O . ASN A 1 81 ? 14.371 11.669 -4.491 1.00 69.94 81 ASN A O 1
ATOM 658 N N . GLN A 1 82 ? 13.205 9.858 -3.869 1.00 66.62 82 GLN A N 1
ATOM 659 C CA . GLN A 1 82 ? 13.500 9.100 -5.088 1.00 66.62 82 GLN A CA 1
ATOM 660 C C . GLN A 1 82 ? 12.761 9.667 -6.313 1.00 66.62 82 GLN A C 1
ATOM 662 O O . GLN A 1 82 ? 13.356 9.772 -7.383 1.00 66.62 82 GLN A O 1
ATOM 667 N N . VAL A 1 83 ? 11.508 10.113 -6.164 1.00 60.91 83 VAL A N 1
ATOM 668 C CA . VAL A 1 83 ? 10.743 10.802 -7.221 1.00 60.91 83 VAL A CA 1
ATOM 669 C C . VAL A 1 83 ? 11.386 12.139 -7.594 1.00 60.91 83 VAL A C 1
ATOM 671 O O . VAL A 1 83 ? 11.444 12.461 -8.776 1.00 60.91 83 VAL A O 1
ATOM 674 N N . ILE A 1 84 ? 11.885 12.911 -6.625 1.00 55.88 84 ILE A N 1
ATOM 675 C CA . ILE A 1 84 ? 12.601 14.177 -6.841 1.00 55.88 84 ILE A CA 1
ATOM 676 C C . ILE A 1 84 ? 13.921 13.908 -7.570 1.00 55.88 84 ILE A C 1
ATOM 678 O O . ILE A 1 84 ? 14.228 14.600 -8.536 1.00 55.88 84 ILE A O 1
ATOM 682 N N . TYR A 1 85 ? 14.661 12.864 -7.180 1.00 50.91 85 TYR A N 1
ATOM 683 C CA . TYR A 1 85 ? 15.899 12.458 -7.852 1.00 50.91 85 TYR A CA 1
ATOM 684 C C . TYR A 1 85 ? 15.666 12.013 -9.307 1.00 50.91 85 TYR A C 1
ATOM 686 O O . TYR A 1 85 ? 16.473 12.317 -10.184 1.00 50.91 85 TYR A O 1
ATOM 694 N N . ILE A 1 86 ? 14.545 11.338 -9.587 1.00 51.06 86 ILE A N 1
ATOM 695 C CA . ILE A 1 86 ? 14.151 10.948 -10.949 1.00 51.06 86 ILE A CA 1
ATOM 696 C C . ILE A 1 86 ? 13.611 12.151 -11.744 1.00 51.06 86 ILE A C 1
ATOM 698 O O . ILE A 1 86 ? 13.988 12.319 -12.898 1.00 51.06 86 ILE A O 1
ATOM 702 N N . ASN A 1 87 ? 12.805 13.039 -11.146 1.00 41.31 87 ASN A N 1
ATOM 703 C CA . ASN A 1 87 ? 12.274 14.237 -11.821 1.00 41.31 87 ASN A CA 1
ATOM 704 C C . ASN A 1 87 ? 13.349 15.294 -12.112 1.00 41.31 87 ASN A C 1
ATOM 706 O O . ASN A 1 87 ? 13.250 15.994 -13.114 1.00 41.31 87 ASN A O 1
ATOM 710 N N . LEU A 1 88 ? 14.407 15.387 -11.299 1.00 38.81 88 LEU A N 1
ATOM 711 C CA . LEU A 1 88 ? 15.586 16.205 -11.620 1.00 38.81 88 LEU A CA 1
ATOM 712 C C . LEU A 1 88 ? 16.343 15.686 -12.856 1.00 38.81 88 LEU A C 1
ATOM 714 O O . LEU A 1 88 ? 17.077 16.450 -13.475 1.00 38.81 88 LEU A O 1
ATOM 718 N N . LYS A 1 89 ? 16.149 14.415 -13.239 1.00 41.97 89 LYS A N 1
ATOM 719 C CA . LYS A 1 89 ? 16.691 13.813 -14.470 1.00 41.97 89 LYS A CA 1
ATOM 720 C C . LYS A 1 89 ? 15.677 13.706 -15.613 1.00 41.97 89 LYS A C 1
ATOM 722 O O . LYS A 1 89 ? 16.059 13.415 -16.742 1.00 41.97 89 LYS A O 1
ATOM 727 N N . SER A 1 90 ? 14.392 13.912 -15.356 1.00 35.38 90 SER A N 1
ATOM 728 C CA . SER A 1 90 ? 13.330 13.737 -16.345 1.00 35.38 90 SER A CA 1
ATOM 729 C C . SER A 1 90 ? 12.227 14.747 -16.073 1.00 35.38 90 SER A C 1
ATOM 731 O O . SER A 1 90 ? 11.342 14.544 -15.247 1.00 35.38 90 SER A O 1
ATOM 733 N N . THR A 1 91 ? 12.333 15.871 -16.769 1.00 34.12 91 THR A N 1
ATOM 734 C CA . THR A 1 91 ? 11.381 16.972 -16.808 1.00 34.12 91 THR A CA 1
ATOM 735 C C . THR A 1 91 ? 9.937 16.475 -16.968 1.00 34.12 91 THR A C 1
ATOM 737 O O . THR A 1 91 ? 9.631 15.791 -17.939 1.00 34.12 91 THR A O 1
ATOM 740 N N . LEU A 1 92 ? 9.055 16.910 -16.058 1.00 42.25 92 LEU A N 1
ATOM 741 C CA . LEU A 1 92 ? 7.592 17.013 -16.200 1.00 42.25 92 LEU A CA 1
ATOM 742 C C . LEU A 1 92 ? 6.834 15.749 -16.660 1.00 42.25 92 LEU A C 1
ATOM 744 O O . LEU A 1 92 ? 6.776 15.453 -17.850 1.00 42.25 92 LEU A O 1
ATOM 748 N N . LYS A 1 93 ? 6.073 15.137 -15.737 1.00 35.44 93 LYS A N 1
ATOM 749 C CA . LYS A 1 93 ? 4.627 14.836 -15.898 1.00 35.44 93 LYS A CA 1
ATOM 750 C C . LYS A 1 93 ? 4.076 14.147 -14.647 1.00 35.44 93 LYS A C 1
ATOM 752 O O . LYS A 1 93 ? 4.142 12.932 -14.489 1.00 35.44 93 LYS A O 1
ATOM 757 N N . PHE A 1 94 ? 3.474 14.949 -13.772 1.00 34.25 94 PHE A N 1
ATOM 758 C CA . PHE A 1 94 ? 2.408 14.465 -12.903 1.00 34.25 94 PHE A CA 1
ATOM 759 C C . PHE A 1 94 ? 1.200 14.166 -13.795 1.00 34.25 94 PHE A C 1
ATOM 761 O O . PHE A 1 94 ? 0.633 15.085 -14.376 1.00 34.25 94 PHE A O 1
ATOM 768 N N . ASN A 1 95 ? 0.816 12.900 -13.912 1.00 34.16 95 ASN A N 1
ATOM 769 C CA . ASN A 1 95 ? -0.544 12.533 -14.280 1.00 34.16 95 ASN A CA 1
ATOM 770 C C . ASN A 1 95 ? -0.983 11.419 -13.340 1.00 34.16 95 ASN A C 1
ATOM 772 O O . ASN A 1 95 ? -0.408 10.331 -13.308 1.00 34.16 95 ASN A O 1
ATOM 776 N N . PHE A 1 96 ? -1.963 11.763 -12.514 1.00 35.16 96 PHE A N 1
ATOM 777 C CA . PHE A 1 96 ? -2.874 10.793 -11.945 1.00 35.16 96 PHE A CA 1
ATOM 778 C C . PHE A 1 96 ? -3.953 10.556 -13.009 1.00 35.16 96 PHE A C 1
ATOM 780 O O . PHE A 1 96 ? -4.413 11.530 -13.609 1.00 35.16 96 PHE A O 1
ATOM 787 N N . ILE A 1 97 ? -4.352 9.288 -13.164 1.00 38.34 97 ILE A N 1
ATOM 788 C CA . ILE A 1 97 ? -5.117 8.663 -14.266 1.00 38.34 97 ILE A CA 1
ATOM 789 C C . ILE A 1 97 ? -4.209 8.090 -15.359 1.00 38.34 97 ILE A C 1
ATOM 791 O O . ILE A 1 97 ? -3.558 8.863 -16.093 1.00 38.34 97 ILE A O 1
#

pLDDT: mean 74.88, std 20.45, range [34.12, 96.56]

Secondary structure (DSSP, 8-state):
--------------HHHHHHHHHHHHHHHTT-HHHHHHHHHTTTTSTT-HHHHHHHHHHHHHHTTT--HHHHHHHHHHHHHHHHHHHTTS-------

Foldseek 3Di:
DDPPPPPPPDPDQDPLLVVLCVQLVVCVVVLNLVSNLVSLVVVVVVPPPLVSLLSNLVSVCSVVVNPCVVVSVVSVVVSVVVVVVVCVVPPDDDDDD

InterPro domains:
  IPR039740 CCR4-NOT transcription complex su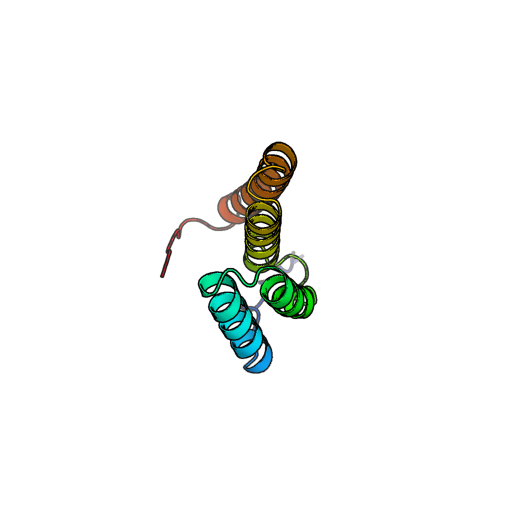bunit 10 [PTHR12979] (4-82)

Organism: NCBI:txid1586634